Protein AF-A0A4Q7N570-F1 (afdb_monomer_lite)

Foldseek 3Di:
DDDDDDDDDDDDDDDDDDDDDPPDPPDPPPPPDPDDDVVVVFAQDPDDPFQKWKFKWFWDDKAWDDDDPPDQWTKIWTKTQGPGTPDDDHPDRMFIAMETHNPPDDPQVVDRIDIWMWGDDPRHTYTDPDD

Radius of gyration: 28.17 Å; chains: 1; bounding box: 86×41×44 Å

pLDD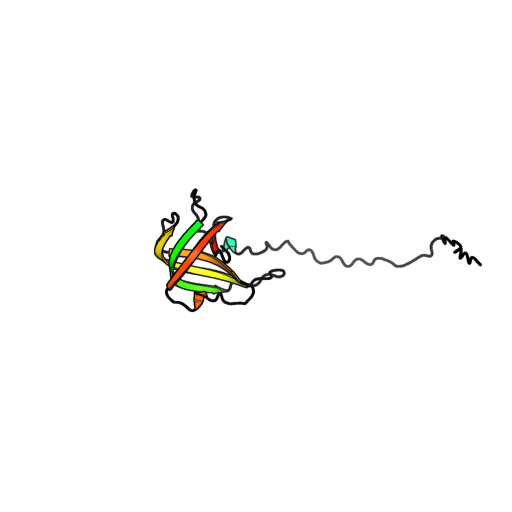T: mean 76.98, std 23.42, range [31.41, 98.75]

Structure (mmCIF, N/CA/C/O backbone):
data_AF-A0A4Q7N570-F1
#
_entry.id   AF-A0A4Q7N570-F1
#
loop_
_atom_site.group_PDB
_atom_site.id
_atom_site.type_symbol
_atom_site.label_atom_id
_atom_site.label_alt_id
_atom_site.label_comp_id
_atom_site.label_asym_id
_atom_site.label_entity_id
_atom_site.label_seq_id
_atom_site.pdbx_PDB_ins_code
_atom_site.Cartn_x
_atom_site.Cartn_y
_atom_site.Cartn_z
_atom_site.occupancy
_atom_site.B_iso_or_equiv
_atom_site.auth_seq_id
_atom_site.auth_comp_id
_atom_site.auth_asym_id
_atom_site.auth_atom_id
_atom_site.pdbx_PDB_model_num
ATOM 1 N N . MET A 1 1 ? 73.768 -24.136 12.070 1.00 39.72 1 MET A N 1
ATOM 2 C CA . MET A 1 1 ? 73.975 -23.608 10.704 1.00 39.72 1 MET A CA 1
ATOM 3 C C . MET A 1 1 ? 72.809 -22.686 10.389 1.00 39.72 1 MET A C 1
ATOM 5 O O . MET A 1 1 ? 71.696 -23.174 10.274 1.00 39.72 1 MET A O 1
ATOM 9 N N . ASN A 1 2 ? 73.057 -21.374 10.368 1.00 31.41 2 ASN A N 1
ATOM 10 C CA . ASN A 1 2 ? 72.075 -20.327 10.065 1.00 31.41 2 ASN A CA 1
ATOM 11 C C . ASN A 1 2 ? 72.212 -19.922 8.595 1.00 31.41 2 ASN A C 1
ATOM 13 O O . ASN A 1 2 ? 73.333 -19.731 8.130 1.00 31.41 2 ASN A O 1
ATOM 17 N N . ILE A 1 3 ? 71.092 -19.741 7.897 1.00 41.62 3 ILE A N 1
ATOM 18 C CA . ILE A 1 3 ? 71.048 -19.138 6.560 1.00 41.62 3 ILE A CA 1
ATOM 19 C C . ILE A 1 3 ? 70.247 -17.841 6.644 1.00 41.62 3 ILE A C 1
ATOM 21 O O . ILE A 1 3 ? 69.050 -17.849 6.914 1.00 41.62 3 ILE A O 1
ATOM 25 N N . ALA A 1 4 ? 70.952 -16.729 6.445 1.00 38.91 4 ALA A N 1
ATOM 26 C CA . ALA A 1 4 ? 70.396 -15.405 6.218 1.00 38.91 4 ALA A CA 1
ATOM 27 C C . ALA A 1 4 ? 70.112 -15.239 4.717 1.00 38.91 4 ALA A C 1
ATOM 29 O O . ALA A 1 4 ? 70.940 -15.613 3.889 1.00 38.91 4 ALA A O 1
ATOM 30 N N . SER A 1 5 ? 68.965 -14.664 4.360 1.00 44.03 5 SER A N 1
ATOM 31 C CA . SER A 1 5 ? 68.684 -14.173 3.005 1.00 44.03 5 SER A CA 1
ATOM 32 C C . SER A 1 5 ? 68.377 -12.684 3.087 1.00 44.03 5 SER A C 1
ATOM 34 O O . SER A 1 5 ? 67.374 -12.283 3.671 1.00 44.03 5 SER A O 1
ATOM 36 N N . GLY A 1 6 ? 69.283 -11.875 2.538 1.00 35.31 6 GLY A N 1
ATOM 37 C CA . GLY A 1 6 ? 69.065 -10.461 2.257 1.00 35.31 6 GLY A CA 1
ATOM 38 C C . GLY A 1 6 ? 68.504 -10.290 0.847 1.00 35.31 6 GLY A C 1
ATOM 39 O O . GLY A 1 6 ? 68.873 -11.035 -0.059 1.00 35.31 6 GLY A O 1
ATOM 40 N N . ILE A 1 7 ? 67.625 -9.307 0.659 1.00 46.12 7 ILE A N 1
ATOM 41 C CA . ILE A 1 7 ? 67.163 -8.868 -0.661 1.00 46.12 7 ILE A CA 1
ATOM 42 C C . ILE A 1 7 ? 67.518 -7.389 -0.823 1.00 46.12 7 ILE A C 1
ATOM 44 O O . ILE A 1 7 ? 67.281 -6.567 0.061 1.00 46.12 7 ILE A O 1
ATOM 48 N N . LEU A 1 8 ? 68.151 -7.114 -1.961 1.00 34.41 8 LEU A N 1
ATOM 49 C CA . LEU A 1 8 ? 68.721 -5.852 -2.410 1.00 34.41 8 LEU A CA 1
ATOM 50 C C . LEU A 1 8 ? 67.638 -4.974 -3.067 1.00 34.41 8 LEU A C 1
ATOM 52 O O . LEU A 1 8 ? 66.805 -5.470 -3.823 1.00 34.41 8 LEU A O 1
ATOM 56 N N . PHE A 1 9 ? 67.681 -3.670 -2.793 1.00 40.09 9 PHE A N 1
ATOM 57 C CA . PHE A 1 9 ? 66.857 -2.630 -3.418 1.00 40.09 9 PHE A CA 1
ATOM 58 C C . PHE A 1 9 ? 67.274 -2.350 -4.870 1.00 40.09 9 PHE A C 1
ATOM 60 O O . PHE A 1 9 ? 68.464 -2.325 -5.173 1.00 40.09 9 PHE A O 1
ATOM 67 N N . ALA A 1 10 ? 66.314 -1.975 -5.720 1.00 33.94 10 ALA A N 1
ATOM 68 C CA . ALA A 1 10 ? 66.580 -1.099 -6.861 1.00 33.94 10 ALA A CA 1
ATOM 69 C C . ALA A 1 10 ? 65.371 -0.189 -7.137 1.00 33.94 10 ALA A C 1
ATOM 71 O O . ALA A 1 10 ? 64.311 -0.633 -7.572 1.00 33.94 10 ALA A O 1
ATOM 72 N N . THR A 1 11 ? 65.543 1.101 -6.858 1.00 41.69 11 THR A N 1
ATOM 73 C CA . THR A 1 11 ? 64.676 2.196 -7.304 1.00 41.69 11 THR A CA 1
ATOM 74 C C . THR A 1 11 ? 64.978 2.527 -8.762 1.00 41.69 11 THR A C 1
ATOM 76 O O . THR A 1 11 ? 66.148 2.692 -9.109 1.00 41.69 11 THR A O 1
ATOM 79 N N . LEU A 1 12 ? 63.950 2.719 -9.590 1.00 32.31 12 LEU A N 1
ATOM 80 C CA . LEU A 1 12 ? 64.103 3.316 -10.915 1.00 32.31 12 LEU A CA 1
ATOM 81 C C . LEU A 1 12 ? 63.218 4.561 -11.021 1.00 32.31 12 LEU A C 1
ATOM 83 O O . LEU A 1 12 ? 62.000 4.489 -10.885 1.00 32.31 12 LEU A O 1
ATOM 87 N N . SER A 1 13 ? 63.857 5.697 -11.274 1.00 42.25 13 SER A N 1
ATOM 88 C CA . SER A 1 13 ? 63.242 6.922 -11.778 1.00 42.25 13 SER A CA 1
ATOM 89 C C . SER A 1 13 ? 64.053 7.352 -12.993 1.00 42.25 13 SER A C 1
ATOM 91 O O . SER A 1 13 ? 65.270 7.462 -12.860 1.00 42.25 13 SER A O 1
ATOM 93 N N . LEU A 1 14 ? 63.408 7.585 -14.143 1.00 32.28 14 LEU A N 1
ATOM 94 C CA . LEU A 1 14 ? 63.665 8.758 -14.990 1.00 32.28 14 LEU A CA 1
ATOM 95 C C . LEU A 1 14 ? 62.582 8.921 -16.073 1.00 32.28 14 LEU A C 1
ATOM 97 O O . LEU A 1 14 ? 61.897 7.978 -16.454 1.00 32.28 14 LEU A O 1
ATOM 101 N N . ALA A 1 15 ? 62.435 10.169 -16.507 1.00 35.94 15 ALA A N 1
ATOM 102 C CA . ALA A 1 15 ? 61.310 10.787 -17.186 1.00 35.94 15 ALA A CA 1
ATOM 103 C C . ALA A 1 15 ? 61.188 10.563 -18.711 1.00 35.94 15 ALA A C 1
ATOM 105 O O . ALA A 1 15 ? 62.170 10.353 -19.411 1.00 35.94 15 ALA A O 1
ATOM 106 N N . ALA A 1 16 ? 59.940 10.766 -19.161 1.00 37.66 16 ALA A N 1
ATOM 107 C CA . ALA A 1 16 ? 59.449 11.443 -20.371 1.00 37.66 16 ALA A CA 1
ATOM 108 C C . ALA A 1 16 ? 59.953 11.037 -21.770 1.00 37.66 16 ALA A C 1
ATOM 110 O O . ALA A 1 16 ? 61.077 11.340 -22.141 1.00 37.66 16 ALA A O 1
ATOM 111 N N . LEU A 1 17 ? 59.012 10.600 -22.622 1.00 36.84 17 LEU A N 1
ATOM 112 C CA . LEU A 1 17 ? 58.969 10.970 -24.043 1.00 36.84 17 LEU A CA 1
ATOM 113 C C . LEU A 1 17 ? 57.500 11.087 -24.524 1.00 36.84 17 LEU A C 1
ATOM 115 O O . LEU A 1 17 ? 56.762 10.112 -24.590 1.00 36.84 17 LEU A O 1
ATOM 119 N N . THR A 1 18 ? 57.096 12.335 -24.768 1.00 36.91 18 THR A N 1
ATOM 120 C CA . THR A 1 18 ? 56.124 12.859 -25.753 1.00 36.91 18 THR A CA 1
ATOM 121 C C . THR A 1 18 ? 55.063 11.945 -26.397 1.00 36.91 18 THR A C 1
ATOM 123 O O . THR A 1 18 ? 55.391 11.067 -27.188 1.00 36.91 18 THR A O 1
ATOM 126 N N . GLY A 1 19 ? 53.794 12.368 -26.275 1.00 37.25 19 GLY A N 1
ATOM 127 C CA . GLY A 1 19 ? 52.887 12.468 -27.430 1.00 37.25 19 GLY A CA 1
ATOM 128 C C . GLY A 1 19 ? 51.705 11.494 -27.505 1.00 37.25 19 GLY A C 1
ATOM 129 O O . GLY A 1 19 ? 51.771 10.513 -28.233 1.00 37.25 19 GLY A O 1
ATOM 130 N N . TYR A 1 20 ? 50.563 11.841 -26.900 1.00 32.06 20 TYR A N 1
ATOM 131 C CA . TYR A 1 20 ? 49.262 11.524 -27.504 1.00 32.06 20 TYR A CA 1
ATOM 132 C C . TYR A 1 20 ? 48.221 12.584 -27.127 1.00 32.06 20 TYR A C 1
ATOM 134 O O . TYR A 1 20 ? 47.992 12.880 -25.956 1.00 32.06 20 TYR A O 1
ATOM 142 N N . SER A 1 21 ? 47.655 13.198 -28.162 1.00 31.61 21 SER A N 1
ATOM 143 C CA . SER A 1 21 ? 46.656 14.261 -28.116 1.00 31.61 21 SER A CA 1
ATOM 144 C C . SER A 1 21 ? 45.353 13.755 -27.491 1.00 31.61 21 SER A C 1
ATOM 146 O O . SER A 1 21 ? 44.807 12.748 -27.940 1.00 31.61 21 SER A O 1
ATOM 148 N N . GLN A 1 22 ? 44.827 14.459 -26.484 1.00 35.62 22 GLN A N 1
ATOM 149 C CA . GLN A 1 22 ? 43.431 14.304 -26.080 1.00 35.62 22 GLN A CA 1
ATOM 150 C C . GLN A 1 22 ? 42.550 15.014 -27.111 1.00 35.62 22 GLN A C 1
ATOM 152 O O . GLN A 1 22 ? 42.295 16.214 -27.013 1.00 35.62 22 GLN A O 1
ATOM 157 N N . THR A 1 23 ? 42.073 14.281 -28.115 1.00 37.59 23 THR A N 1
ATOM 158 C CA . THR A 1 23 ? 40.933 14.739 -28.910 1.00 37.59 23 THR A CA 1
ATOM 159 C C . THR A 1 23 ? 39.676 14.582 -28.069 1.00 37.59 23 THR A C 1
ATOM 161 O O . THR A 1 23 ? 39.256 13.466 -27.759 1.00 37.59 23 THR A O 1
ATOM 164 N N . GLY A 1 24 ? 39.112 15.722 -27.677 1.00 43.88 24 GLY A N 1
ATOM 165 C CA . GLY A 1 24 ? 37.851 15.818 -26.966 1.00 43.88 24 GLY A CA 1
ATOM 166 C C . GLY A 1 24 ? 36.721 15.126 -27.720 1.00 43.88 24 GLY A C 1
ATOM 167 O O . GLY A 1 24 ? 36.381 15.497 -28.840 1.00 43.88 24 GLY A O 1
ATOM 168 N N . VAL A 1 25 ? 36.105 14.156 -27.055 1.00 37.72 25 VAL A N 1
ATOM 169 C CA . VAL A 1 25 ? 34.707 13.808 -27.284 1.00 37.72 25 VAL A CA 1
ATOM 170 C C . VAL A 1 25 ? 33.956 14.436 -26.122 1.00 37.72 25 VAL A C 1
ATOM 172 O O . VAL A 1 25 ? 33.910 13.892 -25.020 1.00 37.72 25 VAL A O 1
ATOM 175 N N . THR A 1 26 ? 33.434 15.641 -26.335 1.00 40.75 26 THR A N 1
ATOM 176 C CA . THR A 1 26 ? 32.455 16.221 -25.419 1.00 40.75 26 THR A CA 1
ATOM 177 C C . THR A 1 26 ? 31.217 15.337 -25.477 1.00 40.75 26 THR A C 1
ATOM 179 O O . THR A 1 26 ? 30.526 15.301 -26.496 1.00 40.75 26 THR A O 1
ATOM 182 N N . SER A 1 27 ? 30.982 14.582 -24.403 1.00 43.44 27 SER A N 1
ATOM 183 C CA . SER A 1 27 ? 29.733 13.855 -24.192 1.00 43.44 27 SER A CA 1
ATOM 184 C C . SER A 1 27 ? 28.575 14.850 -24.340 1.00 43.44 27 SER A C 1
ATOM 186 O O . SER A 1 27 ? 28.679 15.952 -23.792 1.00 43.44 27 SER A O 1
ATOM 188 N N . PRO A 1 28 ? 27.516 14.535 -25.104 1.00 51.41 28 PRO A N 1
ATOM 189 C CA . PRO A 1 28 ? 26.405 15.455 -25.266 1.00 51.41 28 PRO A CA 1
ATOM 190 C C . PRO A 1 28 ? 25.800 15.749 -23.894 1.00 51.41 28 PRO A C 1
ATOM 192 O O . PRO A 1 28 ? 25.595 14.844 -23.086 1.00 51.41 28 PRO A O 1
ATOM 195 N N . ASP A 1 29 ? 25.559 17.035 -23.663 1.00 49.31 29 ASP A N 1
ATOM 196 C CA . ASP A 1 29 ? 24.939 17.635 -22.489 1.00 49.31 29 ASP A CA 1
ATOM 197 C C . ASP A 1 29 ? 23.640 16.884 -22.133 1.00 49.31 29 ASP A C 1
ATOM 199 O O . ASP A 1 29 ? 22.565 17.136 -22.690 1.00 49.31 29 ASP A O 1
ATOM 203 N N . MET A 1 30 ? 23.746 15.878 -21.255 1.00 51.47 30 MET A N 1
ATOM 204 C CA . MET A 1 30 ? 22.587 15.204 -20.685 1.00 51.47 30 MET A CA 1
ATOM 205 C C . MET A 1 30 ? 21.932 16.201 -19.744 1.00 51.47 30 MET A C 1
ATOM 207 O O . MET A 1 30 ? 22.284 16.284 -18.569 1.00 51.47 30 MET A O 1
ATOM 211 N N . LYS A 1 31 ? 20.953 16.942 -20.270 1.00 46.50 31 LYS A N 1
ATOM 212 C CA . LYS A 1 31 ? 19.953 17.624 -19.449 1.00 46.50 31 LYS A CA 1
ATOM 213 C C . LYS A 1 31 ? 19.520 16.652 -18.358 1.00 46.50 31 LYS A C 1
ATOM 215 O O . LYS A 1 31 ? 19.034 15.567 -18.675 1.00 46.50 31 LYS A O 1
ATOM 220 N N . GLU A 1 32 ? 19.736 17.036 -17.105 1.00 50.16 32 GLU A N 1
ATOM 221 C CA . GLU A 1 32 ? 19.346 16.273 -15.926 1.00 50.16 32 GLU A CA 1
ATOM 222 C C . GLU A 1 32 ? 17.848 15.963 -16.026 1.00 50.16 32 GLU A C 1
ATOM 224 O O . GLU A 1 32 ? 16.981 16.800 -15.768 1.00 50.16 32 GLU A O 1
ATOM 229 N N . THR A 1 33 ? 17.522 14.766 -16.511 1.00 58.03 33 THR A N 1
ATOM 230 C CA . THR A 1 33 ? 16.143 14.302 -16.551 1.00 58.03 33 THR A CA 1
ATOM 231 C C . THR A 1 33 ? 15.766 14.022 -15.108 1.00 58.03 33 THR A C 1
ATOM 233 O O . THR A 1 33 ? 16.407 13.220 -14.431 1.00 58.03 33 THR A O 1
ATOM 236 N N . LYS A 1 34 ? 14.769 14.748 -14.593 1.00 66.56 34 LYS A N 1
ATOM 237 C CA . LYS A 1 34 ? 14.287 14.572 -13.222 1.00 66.56 34 LYS A CA 1
ATOM 238 C C . LYS A 1 34 ? 13.956 13.090 -13.015 1.00 66.56 34 LYS A C 1
ATOM 240 O O . LYS A 1 34 ? 12.983 12.596 -13.581 1.00 66.56 34 LYS A O 1
ATOM 245 N N . ARG A 1 35 ? 14.780 12.388 -12.231 1.00 73.44 35 ARG A N 1
ATOM 246 C CA . ARG A 1 35 ? 14.615 10.956 -11.954 1.00 73.44 35 ARG A CA 1
ATOM 247 C C . ARG A 1 35 ? 13.224 10.716 -11.368 1.00 73.44 35 ARG A C 1
ATOM 249 O O . ARG A 1 35 ? 12.842 11.388 -10.408 1.00 73.44 35 ARG A O 1
ATOM 256 N N . TYR A 1 36 ? 12.480 9.774 -11.945 1.00 78.06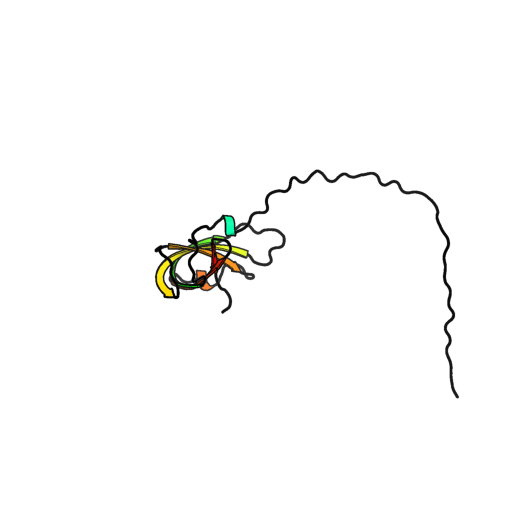 36 TYR A N 1
ATOM 257 C CA . TYR A 1 36 ? 11.179 9.367 -11.422 1.00 78.06 36 TYR A CA 1
ATOM 258 C C . TYR A 1 36 ? 11.341 8.831 -9.996 1.00 78.06 36 TYR A C 1
ATOM 260 O O . TYR A 1 36 ? 12.223 8.013 -9.733 1.00 78.06 36 TYR A O 1
ATOM 268 N N . LYS A 1 37 ? 10.499 9.307 -9.075 1.00 79.06 37 LYS A N 1
ATOM 269 C CA . LYS A 1 37 ? 10.423 8.796 -7.707 1.00 79.06 37 LYS A CA 1
ATOM 270 C C . LYS A 1 37 ? 9.066 8.122 -7.523 1.00 79.06 37 LYS A C 1
ATOM 272 O O . LYS A 1 37 ? 8.057 8.800 -7.701 1.00 79.06 37 LYS A O 1
ATOM 277 N N . PRO A 1 38 ? 9.003 6.848 -7.102 1.00 75.06 38 PRO A N 1
ATOM 278 C CA . PRO A 1 38 ? 7.735 6.164 -6.846 1.00 75.06 38 PRO A CA 1
ATOM 279 C C . PRO A 1 38 ? 6.793 6.942 -5.914 1.00 75.06 38 PRO A C 1
ATOM 281 O O . PRO A 1 38 ? 5.586 6.961 -6.141 1.00 75.06 38 PRO A O 1
ATOM 284 N N . ALA A 1 39 ? 7.334 7.663 -4.926 1.00 77.12 39 ALA A N 1
ATOM 285 C CA . ALA A 1 39 ? 6.560 8.515 -4.016 1.00 77.12 39 ALA A CA 1
ATOM 286 C C . ALA A 1 39 ? 5.792 9.650 -4.721 1.00 77.12 39 ALA A C 1
ATOM 288 O O . ALA A 1 39 ? 4.776 10.109 -4.212 1.00 77.12 39 ALA A O 1
ATOM 289 N N . ASP A 1 40 ? 6.208 10.085 -5.914 1.00 80.69 40 ASP A N 1
ATOM 290 C CA . ASP A 1 40 ? 5.442 11.072 -6.683 1.00 80.69 40 ASP A CA 1
ATOM 291 C C . ASP A 1 40 ? 4.128 10.490 -7.240 1.00 80.69 40 ASP A C 1
ATOM 293 O O . ASP A 1 40 ? 3.223 11.252 -7.580 1.00 80.69 40 ASP A O 1
ATOM 297 N N . SER A 1 41 ? 3.988 9.159 -7.295 1.00 76.38 41 SER A N 1
ATOM 298 C CA . SER A 1 41 ? 2.788 8.475 -7.802 1.00 76.38 41 SER A CA 1
ATOM 299 C C . SER A 1 41 ? 1.686 8.256 -6.757 1.00 76.38 41 SER A C 1
ATOM 301 O O . SER A 1 41 ? 0.554 7.914 -7.122 1.00 76.38 41 SER A O 1
ATOM 303 N N . VAL A 1 42 ? 1.987 8.448 -5.467 1.00 73.56 42 VAL A N 1
ATOM 304 C CA . VAL A 1 42 ? 1.057 8.222 -4.351 1.00 73.56 42 VAL A CA 1
ATOM 305 C C . VAL A 1 42 ? 1.155 9.385 -3.369 1.00 73.56 42 VAL A C 1
ATOM 307 O O . VAL A 1 42 ? 2.214 9.651 -2.813 1.00 73.56 42 VAL A O 1
ATOM 310 N N . ARG A 1 43 ? 0.044 10.091 -3.139 1.00 68.19 43 ARG A N 1
ATOM 311 C CA . ARG A 1 43 ? -0.032 11.182 -2.156 1.00 68.19 43 ARG A CA 1
ATOM 312 C C . ARG A 1 43 ? -1.354 11.118 -1.412 1.00 68.19 43 ARG A C 1
ATOM 314 O O . ARG A 1 43 ? -2.368 11.616 -1.889 1.00 68.19 43 ARG A O 1
ATOM 321 N N . ASN A 1 44 ? -1.347 10.467 -0.258 1.00 72.81 44 ASN A N 1
ATOM 322 C CA . ASN A 1 44 ? -2.531 10.321 0.592 1.00 72.81 44 ASN A CA 1
ATOM 323 C C . ASN A 1 44 ? -2.209 10.366 2.096 1.00 72.81 44 ASN A C 1
ATOM 325 O O . ASN A 1 44 ? -3.071 10.039 2.912 1.00 72.81 44 ASN A O 1
ATOM 329 N N . TYR A 1 45 ? -0.994 10.778 2.480 1.00 71.56 45 TYR A N 1
ATOM 330 C CA . TYR A 1 45 ? -0.645 10.974 3.883 1.00 71.56 45 TYR A CA 1
ATOM 331 C C . TYR A 1 45 ? -0.832 12.431 4.322 1.00 71.56 45 TYR A C 1
ATOM 333 O O . TYR A 1 45 ? -0.166 13.330 3.814 1.00 71.56 45 TYR A O 1
ATOM 341 N N . ASN A 1 46 ? -1.680 12.648 5.332 1.00 65.56 46 ASN A N 1
ATOM 342 C CA . ASN A 1 46 ? -2.015 13.977 5.862 1.00 65.56 46 ASN A CA 1
ATOM 343 C C . ASN A 1 46 ? -1.243 14.365 7.145 1.00 65.56 46 ASN A C 1
ATOM 345 O O . ASN A 1 46 ? -1.689 15.237 7.885 1.00 65.56 46 ASN A O 1
ATOM 349 N N . GLY A 1 47 ? -0.085 13.756 7.433 1.00 58.59 47 GLY A N 1
ATOM 350 C CA . GLY A 1 47 ? 0.840 14.308 8.441 1.00 58.59 47 GLY A CA 1
ATOM 351 C C . GLY A 1 47 ? 0.532 14.007 9.916 1.00 58.59 47 GLY A C 1
ATOM 352 O O . GLY A 1 47 ? 0.954 14.767 10.781 1.00 58.59 47 GLY A O 1
ATOM 353 N N . GLY A 1 48 ? -0.184 12.922 10.235 1.00 62.53 48 GLY A N 1
ATOM 354 C CA . GLY A 1 48 ? -0.487 12.536 11.623 1.00 62.53 48 GLY A CA 1
ATOM 355 C C . GLY A 1 48 ? 0.732 12.105 12.465 1.00 62.53 48 GLY A C 1
ATOM 356 O O . GLY A 1 48 ? 1.833 11.902 11.964 1.00 62.53 48 GLY A O 1
ATOM 357 N N . TYR A 1 49 ? 0.538 11.937 13.779 1.00 57.53 49 TYR A N 1
ATOM 358 C CA . TYR A 1 49 ? 1.606 11.521 14.709 1.00 57.53 49 TYR A CA 1
ATOM 359 C C . TYR A 1 49 ? 1.931 10.016 14.663 1.00 57.53 49 TYR A C 1
ATOM 361 O O . TYR A 1 49 ? 3.029 9.619 15.041 1.00 57.53 49 TYR A O 1
ATOM 369 N N . ASN A 1 50 ? 1.009 9.176 14.179 1.00 62.53 50 ASN A N 1
ATOM 370 C CA . ASN A 1 50 ? 1.244 7.742 14.005 1.00 62.53 50 ASN A CA 1
ATOM 371 C C . ASN A 1 50 ? 1.591 7.442 12.551 1.00 62.53 50 ASN A C 1
ATOM 373 O O . ASN A 1 50 ? 0.723 7.490 11.680 1.00 62.53 50 ASN A O 1
ATOM 377 N N . LYS A 1 51 ? 2.864 7.110 12.315 1.00 85.75 51 LYS A N 1
ATOM 378 C CA . LYS A 1 51 ? 3.355 6.729 10.988 1.00 85.75 51 LYS A CA 1
ATOM 379 C C . LYS A 1 51 ? 2.917 5.322 10.590 1.00 85.75 51 LYS A C 1
ATOM 381 O O . LYS A 1 51 ? 2.684 5.102 9.413 1.00 85.75 51 LYS A O 1
ATOM 386 N N . LEU A 1 52 ? 2.771 4.399 11.544 1.00 91.75 52 LEU A N 1
ATOM 387 C CA . LEU A 1 52 ? 2.307 3.035 11.284 1.00 91.75 52 LEU A CA 1
ATOM 388 C C . LEU A 1 52 ? 0.776 2.976 11.226 1.00 91.75 52 LEU A C 1
ATOM 390 O O . LEU A 1 52 ? 0.083 3.463 12.126 1.00 91.75 52 LEU A O 1
ATOM 394 N N . PHE A 1 53 ? 0.262 2.312 10.200 1.00 93.81 53 PHE A N 1
ATOM 395 C CA . PHE A 1 53 ? -1.143 1.977 10.049 1.00 93.81 53 PHE A CA 1
ATOM 396 C C . PHE A 1 53 ? -1.267 0.497 9.676 1.00 93.81 53 PHE A C 1
ATOM 398 O O . PHE A 1 53 ? -0.621 0.030 8.740 1.00 93.81 53 PHE A O 1
ATOM 405 N N . ALA A 1 54 ? -2.085 -0.244 10.425 1.00 96.44 54 ALA A N 1
ATOM 406 C CA . ALA A 1 54 ? -2.382 -1.645 10.145 1.00 96.44 54 ALA A CA 1
ATOM 407 C C . ALA A 1 54 ? -3.873 -1.805 9.864 1.00 96.44 54 ALA A C 1
ATOM 409 O O . ALA A 1 54 ? -4.715 -1.265 10.594 1.00 96.44 54 ALA A O 1
ATOM 410 N N . PHE A 1 55 ? -4.209 -2.556 8.822 1.00 97.69 55 PHE A N 1
ATOM 411 C CA . PHE A 1 55 ? -5.589 -2.689 8.372 1.00 97.69 55 PHE A CA 1
ATOM 412 C C . PHE A 1 55 ? -5.849 -4.041 7.718 1.00 97.69 55 PHE A C 1
ATOM 414 O O . PHE A 1 55 ? -4.967 -4.628 7.095 1.00 97.69 55 PHE A O 1
ATOM 421 N N . VAL A 1 56 ? -7.094 -4.503 7.825 1.00 98.69 56 VAL A N 1
ATOM 422 C CA . VAL A 1 56 ? -7.624 -5.535 6.933 1.00 98.69 56 VAL A CA 1
ATOM 423 C C . VAL A 1 56 ? -8.196 -4.829 5.711 1.00 98.69 56 VAL A C 1
ATOM 425 O O . VAL A 1 56 ? -9.046 -3.946 5.858 1.00 98.69 56 VAL A O 1
ATOM 428 N N . GLY A 1 57 ? -7.738 -5.196 4.518 1.00 98.50 57 GLY A N 1
ATOM 429 C CA . GLY A 1 57 ? -8.157 -4.570 3.269 1.00 98.50 57 GLY A CA 1
ATOM 430 C C . GLY A 1 57 ? -8.550 -5.567 2.188 1.00 98.50 57 GLY A C 1
ATOM 431 O O . GLY A 1 57 ? -8.013 -6.670 2.133 1.00 98.50 57 GLY A O 1
ATOM 432 N N . GLU A 1 58 ? -9.465 -5.150 1.316 1.00 98.75 58 GLU A N 1
ATOM 433 C CA . GLU A 1 58 ? -9.812 -5.833 0.068 1.00 98.75 58 GLU A CA 1
ATOM 434 C C . GLU A 1 58 ? -9.030 -5.202 -1.092 1.00 98.75 58 GLU A C 1
ATOM 436 O O . GLU A 1 58 ? -9.040 -3.977 -1.255 1.00 98.75 58 GLU A O 1
ATOM 441 N N . MET A 1 59 ? -8.342 -6.024 -1.888 1.00 98.44 59 MET A N 1
ATOM 442 C CA . MET A 1 59 ? -7.541 -5.553 -3.022 1.00 98.44 59 MET A CA 1
ATOM 443 C C . MET A 1 59 ? -8.432 -4.921 -4.101 1.00 98.44 59 MET A C 1
ATOM 445 O O . MET A 1 59 ? -9.371 -5.559 -4.575 1.00 98.44 59 MET A O 1
ATOM 449 N N . ILE A 1 60 ? -8.098 -3.696 -4.523 1.00 98.38 60 ILE A N 1
ATOM 450 C CA . ILE A 1 60 ? -8.701 -3.029 -5.689 1.00 98.38 60 ILE A CA 1
ATOM 451 C C . ILE A 1 60 ? -7.762 -3.178 -6.892 1.00 98.38 60 ILE A C 1
ATOM 453 O O . ILE A 1 60 ? -8.136 -3.803 -7.881 1.00 98.38 60 ILE A O 1
ATOM 457 N N . THR A 1 61 ? -6.534 -2.653 -6.801 1.00 98.06 61 THR A N 1
ATOM 458 C CA . THR A 1 61 ? -5.496 -2.807 -7.838 1.00 98.06 61 THR A CA 1
ATOM 459 C C . THR A 1 61 ? -4.110 -2.981 -7.225 1.00 98.06 61 THR A C 1
ATOM 461 O O . THR A 1 61 ? -3.849 -2.558 -6.096 1.00 98.06 61 THR A O 1
ATOM 464 N N . VAL A 1 62 ? -3.215 -3.627 -7.973 1.00 97.75 62 VAL A N 1
ATOM 465 C CA . VAL A 1 62 ? -1.774 -3.652 -7.701 1.00 97.75 62 VAL A CA 1
ATOM 466 C C . VAL A 1 62 ? -1.069 -3.572 -9.041 1.00 97.75 62 VAL A C 1
ATOM 468 O O . VAL A 1 62 ? -0.999 -4.570 -9.764 1.00 97.75 62 VAL A O 1
ATOM 471 N N . ASP A 1 63 ? -0.576 -2.380 -9.346 1.00 97.19 63 ASP A N 1
ATOM 472 C CA . ASP A 1 63 ? -0.001 -2.034 -10.637 1.00 97.19 63 ASP A CA 1
ATOM 473 C C . ASP A 1 63 ? 1.519 -1.958 -10.503 1.00 97.19 63 ASP A C 1
ATOM 475 O O . ASP A 1 63 ? 2.043 -1.280 -9.616 1.00 97.19 63 ASP A O 1
ATOM 479 N N . GLN A 1 64 ? 2.241 -2.675 -11.363 1.00 96.25 64 GLN A N 1
ATOM 480 C CA . GLN A 1 64 ? 3.698 -2.594 -11.407 1.00 96.25 64 GLN A CA 1
ATOM 481 C C . GLN A 1 64 ? 4.117 -1.227 -11.954 1.00 96.25 64 GLN A C 1
ATOM 483 O O . GLN A 1 64 ? 3.585 -0.753 -12.959 1.00 96.25 64 GLN A O 1
ATOM 488 N N . LEU A 1 65 ? 5.066 -0.587 -11.279 1.00 94.88 65 LEU A N 1
ATOM 489 C CA . LEU A 1 65 ? 5.648 0.678 -11.704 1.00 94.88 65 LEU A CA 1
ATOM 490 C C . LEU A 1 65 ? 6.866 0.430 -12.609 1.00 94.88 65 LEU A C 1
ATOM 492 O O . LEU A 1 65 ? 7.500 -0.623 -12.512 1.00 94.88 65 LEU A O 1
ATOM 496 N N . PRO A 1 66 ? 7.225 1.390 -13.481 1.00 92.62 66 PRO A N 1
ATOM 497 C CA . PRO A 1 66 ? 8.388 1.248 -14.349 1.00 92.62 66 PRO A CA 1
ATOM 498 C C . PRO A 1 66 ? 9.682 1.074 -13.547 1.00 92.62 66 PRO A C 1
ATOM 500 O O . PRO A 1 66 ? 10.017 1.931 -12.727 1.00 92.62 66 PRO A O 1
ATOM 503 N N . TYR A 1 67 ? 10.424 0.007 -13.848 1.00 90.38 67 TYR A N 1
ATOM 504 C CA . TYR A 1 67 ? 11.752 -0.251 -13.289 1.00 90.38 67 TYR A CA 1
ATOM 505 C C . TYR A 1 67 ? 12.707 0.917 -13.562 1.00 90.38 67 TYR A C 1
ATOM 507 O O . TYR A 1 67 ? 12.791 1.397 -14.700 1.00 90.38 67 TYR A O 1
ATOM 515 N N . GLN A 1 68 ? 13.449 1.355 -12.543 1.00 85.38 68 GLN A N 1
ATOM 516 C CA . GLN A 1 68 ? 14.517 2.338 -12.715 1.00 85.38 68 GLN A CA 1
ATOM 517 C C . GLN A 1 68 ? 15.897 1.666 -12.655 1.00 85.38 68 GLN A C 1
ATOM 519 O O . GLN A 1 68 ? 16.140 0.834 -11.780 1.00 85.38 68 GLN A O 1
ATOM 524 N N . PRO A 1 69 ? 16.856 2.057 -13.518 1.00 87.44 69 PRO A N 1
ATOM 525 C CA . PRO A 1 69 ? 18.227 1.572 -13.415 1.00 87.44 69 PRO A CA 1
ATOM 526 C C . PRO A 1 69 ? 18.811 1.770 -12.007 1.00 87.44 69 PRO A C 1
ATOM 528 O O . PRO A 1 69 ? 18.755 2.869 -11.443 1.00 87.44 69 PRO A O 1
ATOM 531 N N . GLY A 1 70 ? 19.387 0.698 -11.458 1.00 86.25 70 GLY A N 1
ATOM 532 C CA . GLY A 1 70 ? 19.990 0.677 -10.123 1.00 86.25 70 GLY A CA 1
ATOM 533 C C . GLY A 1 70 ? 19.028 0.335 -8.981 1.00 86.25 70 GLY A C 1
ATOM 534 O O . GLY A 1 70 ? 19.453 0.359 -7.829 1.00 86.25 70 GLY A O 1
ATOM 535 N N . GLU A 1 71 ? 17.761 0.030 -9.268 1.00 86.25 71 GLU A N 1
ATOM 536 C CA . GLU A 1 71 ? 16.847 -0.568 -8.290 1.00 86.25 71 GLU A CA 1
ATOM 537 C C . GLU A 1 71 ? 17.084 -2.082 -8.203 1.00 86.25 71 GLU A C 1
ATOM 539 O O . GLU A 1 71 ? 17.290 -2.750 -9.211 1.00 86.25 71 GLU A O 1
ATOM 544 N N . PHE A 1 72 ? 17.075 -2.626 -6.986 1.00 87.31 72 PHE A N 1
ATOM 545 C CA . PHE A 1 72 ? 17.143 -4.075 -6.763 1.00 87.31 72 PHE A CA 1
ATOM 546 C C . PHE A 1 72 ? 15.757 -4.710 -6.648 1.00 87.31 72 PHE A C 1
ATOM 548 O O . PHE A 1 72 ? 15.634 -5.920 -6.810 1.00 87.31 72 PHE A O 1
ATOM 555 N N . ASP A 1 73 ? 14.733 -3.902 -6.385 1.00 92.38 73 ASP A N 1
ATOM 556 C CA . ASP A 1 73 ? 13.369 -4.351 -6.149 1.00 92.38 73 ASP A CA 1
ATOM 557 C C . ASP A 1 73 ? 12.454 -3.894 -7.281 1.00 92.38 73 ASP A C 1
ATOM 559 O O . ASP A 1 73 ? 12.591 -2.790 -7.816 1.00 92.38 73 ASP A O 1
ATOM 563 N N . GLU A 1 74 ? 11.463 -4.720 -7.602 1.00 93.81 74 GLU A N 1
ATOM 564 C CA . GLU A 1 74 ? 10.318 -4.271 -8.376 1.00 93.81 74 GLU A CA 1
ATOM 565 C C . GLU A 1 74 ? 9.427 -3.384 -7.503 1.00 93.81 74 GLU A C 1
ATOM 567 O O . GLU A 1 74 ? 9.160 -3.680 -6.335 1.00 93.81 74 GLU A O 1
ATOM 572 N N . SER A 1 75 ? 8.946 -2.291 -8.090 1.00 94.88 75 SER A N 1
ATOM 573 C CA . SER A 1 75 ? 8.071 -1.332 -7.423 1.00 94.88 75 SER A CA 1
ATOM 574 C C . SER A 1 75 ? 6.625 -1.529 -7.862 1.00 94.88 75 SER A C 1
ATOM 576 O O . SER A 1 75 ? 6.346 -1.691 -9.049 1.00 94.88 75 SER A O 1
ATOM 578 N N . PHE A 1 76 ? 5.686 -1.435 -6.926 1.00 96.25 76 PHE A N 1
ATOM 579 C CA . PHE A 1 76 ? 4.254 -1.527 -7.202 1.00 96.25 76 PHE A CA 1
ATOM 580 C C . PHE A 1 76 ? 3.493 -0.401 -6.513 1.00 96.25 76 PHE A C 1
ATOM 582 O O . PHE A 1 76 ? 3.803 -0.021 -5.381 1.00 96.25 76 PHE A O 1
ATOM 589 N N . LYS A 1 77 ? 2.443 0.081 -7.175 1.00 97.06 77 LYS A N 1
ATOM 590 C CA . LYS A 1 77 ? 1.409 0.917 -6.574 1.00 97.06 77 LYS A CA 1
ATOM 591 C C . LYS A 1 77 ? 0.217 0.031 -6.228 1.00 97.06 77 LYS A C 1
ATOM 593 O O . LYS A 1 77 ? -0.455 -0.502 -7.108 1.00 97.06 77 LYS A O 1
ATOM 598 N N . ALA A 1 78 ? -0.036 -0.135 -4.938 1.00 97.62 78 ALA A N 1
ATOM 599 C CA . ALA A 1 78 ? -1.148 -0.914 -4.418 1.00 97.62 78 ALA A CA 1
ATOM 600 C C . ALA A 1 78 ? -2.305 0.001 -4.013 1.00 97.62 78 ALA A C 1
ATOM 602 O O . ALA A 1 78 ? -2.082 1.071 -3.447 1.00 97.62 78 ALA A O 1
ATOM 603 N N . LYS A 1 79 ? -3.540 -0.441 -4.264 1.00 97.81 79 LYS A N 1
ATOM 604 C CA . LYS A 1 79 ? -4.775 0.230 -3.855 1.00 97.81 79 LYS A CA 1
ATOM 605 C C . LYS A 1 79 ? -5.733 -0.765 -3.217 1.00 97.81 79 LYS A C 1
ATOM 607 O O . LYS A 1 79 ? -6.084 -1.775 -3.828 1.00 97.81 79 LYS A O 1
ATOM 612 N N . TYR A 1 80 ? -6.160 -0.471 -1.995 1.00 98.25 80 TYR A N 1
ATOM 613 C CA . TYR A 1 80 ? -6.998 -1.353 -1.185 1.00 98.25 80 TYR A CA 1
ATOM 614 C C . TYR A 1 80 ? -8.150 -0.580 -0.550 1.00 98.25 80 TYR A C 1
ATOM 616 O O . TYR A 1 80 ? -7.968 0.546 -0.085 1.00 98.25 80 TYR A O 1
ATOM 624 N N . ARG A 1 81 ? -9.322 -1.215 -0.475 1.00 98.56 81 ARG A N 1
ATOM 625 C CA . ARG A 1 81 ? -10.443 -0.759 0.355 1.00 98.56 81 ARG A CA 1
ATOM 626 C C . ARG A 1 81 ? -10.223 -1.246 1.782 1.00 98.56 81 ARG A C 1
ATOM 628 O O . ARG A 1 81 ? -10.047 -2.441 1.998 1.00 98.56 81 ARG A O 1
ATOM 635 N N . ILE A 1 82 ? -10.246 -0.351 2.756 1.00 98.25 82 ILE A N 1
ATOM 636 C CA . ILE A 1 82 ? -10.099 -0.653 4.179 1.00 98.25 82 ILE A CA 1
ATOM 637 C C . ILE A 1 82 ? -11.413 -1.252 4.687 1.00 98.25 82 ILE A C 1
ATOM 639 O O . ILE A 1 82 ? -12.443 -0.583 4.727 1.00 98.25 82 ILE A O 1
ATOM 643 N N . LEU A 1 83 ? -11.367 -2.520 5.094 1.00 98.50 83 LEU A N 1
ATOM 644 C CA . LEU A 1 83 ? -12.490 -3.222 5.719 1.00 98.50 83 LEU A CA 1
ATOM 645 C C . LEU A 1 83 ? -12.494 -3.023 7.235 1.00 98.50 83 LEU A C 1
ATOM 647 O O . LEU A 1 83 ? -13.551 -2.878 7.843 1.00 98.50 83 LEU A O 1
ATOM 651 N N . GLN A 1 84 ? -11.306 -3.018 7.841 1.00 98.25 84 GLN A N 1
ATOM 652 C CA . GLN A 1 84 ? -11.133 -2.853 9.279 1.00 98.25 84 GLN A CA 1
ATOM 653 C C . GLN A 1 84 ? -9.822 -2.126 9.576 1.00 98.25 84 GLN A C 1
ATOM 655 O O . GLN A 1 84 ? -8.762 -2.509 9.082 1.00 98.25 84 GLN A O 1
ATOM 660 N N . LYS A 1 85 ? -9.887 -1.107 10.437 1.00 96.50 85 LYS A N 1
ATOM 661 C CA . LYS A 1 85 ? -8.711 -0.434 11.005 1.00 96.50 85 LYS A CA 1
ATOM 662 C C . LYS A 1 85 ? -8.250 -1.247 12.218 1.00 96.50 85 LYS A C 1
ATOM 664 O O . LYS A 1 85 ? -9.024 -1.422 13.155 1.00 96.50 85 LYS A O 1
ATOM 669 N N . VAL A 1 86 ? -7.032 -1.781 12.178 1.00 97.44 86 VAL A N 1
ATOM 670 C CA . VAL A 1 86 ? -6.473 -2.625 13.253 1.00 97.44 86 VAL A CA 1
ATOM 671 C C . VAL A 1 86 ? -5.603 -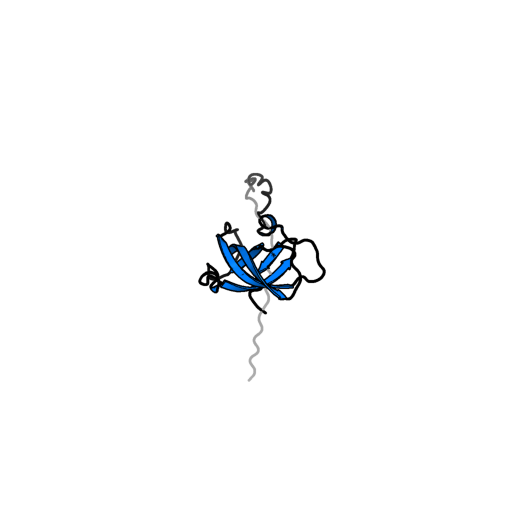1.792 14.190 1.00 97.44 86 VAL A C 1
ATOM 673 O O . VAL A 1 86 ? -5.712 -1.919 15.406 1.00 97.44 86 VAL A O 1
ATOM 676 N N . TYR A 1 87 ? -4.773 -0.908 13.633 1.00 94.75 87 TYR A N 1
ATOM 677 C CA . TYR A 1 87 ? -3.909 -0.008 14.396 1.00 94.75 87 TYR A CA 1
ATOM 678 C C . TYR A 1 87 ? -3.674 1.302 13.641 1.00 94.75 87 TYR A C 1
ATOM 680 O O . TYR A 1 87 ? -3.627 1.311 12.413 1.00 94.75 87 TYR A O 1
ATOM 688 N N . GLY A 1 88 ? -3.453 2.392 14.377 1.00 90.62 88 GLY A N 1
ATOM 689 C CA . GLY A 1 88 ? -3.167 3.710 13.811 1.00 90.62 88 GLY A CA 1
ATOM 690 C C . GLY A 1 88 ? -4.427 4.480 13.411 1.00 90.62 88 GLY A C 1
ATOM 691 O O . GLY A 1 88 ? -5.553 4.075 13.705 1.00 90.62 88 GLY A O 1
ATOM 692 N N . LYS A 1 89 ? -4.233 5.636 12.771 1.00 86.69 89 LYS A N 1
ATOM 693 C CA . LYS A 1 89 ? -5.320 6.495 12.284 1.00 86.69 89 LYS A CA 1
ATOM 694 C C . LYS A 1 89 ? -5.159 6.723 10.787 1.00 86.69 89 LYS A C 1
ATOM 696 O O . LYS A 1 89 ? -4.081 7.087 10.332 1.00 86.69 89 LYS A O 1
ATOM 701 N N . PHE A 1 90 ? -6.250 6.536 10.057 1.00 89.00 90 PHE A N 1
ATOM 702 C CA . PHE A 1 90 ? -6.376 6.846 8.639 1.00 89.00 90 PHE A CA 1
ATOM 703 C C . PHE A 1 90 ? -7.830 7.249 8.394 1.00 89.00 90 PHE A C 1
ATOM 705 O O . PHE A 1 90 ? -8.743 6.522 8.795 1.00 89.00 90 PHE A O 1
ATOM 712 N N . GLU A 1 91 ? -8.056 8.422 7.811 1.00 88.44 91 GLU A N 1
ATOM 713 C CA . GLU A 1 91 ? -9.402 9.004 7.696 1.00 88.44 91 GLU A CA 1
ATOM 714 C C . GLU A 1 91 ? -10.199 8.424 6.517 1.00 88.44 91 GLU A C 1
ATOM 716 O O . GLU A 1 91 ? -11.423 8.371 6.571 1.00 88.44 91 GLU A O 1
ATOM 721 N N . GLY A 1 92 ? -9.520 7.921 5.481 1.00 90.31 92 GLY A N 1
ATOM 722 C CA . GLY A 1 92 ? -10.167 7.340 4.305 1.00 90.31 92 GLY A CA 1
ATOM 723 C C . GLY A 1 92 ? -10.672 5.906 4.500 1.00 90.31 92 GLY A C 1
ATOM 724 O O . GLY A 1 92 ? -10.309 5.204 5.447 1.00 90.31 92 GLY A O 1
ATOM 725 N N . ASP A 1 93 ? -11.487 5.458 3.549 1.00 96.19 93 ASP A N 1
ATOM 726 C CA . ASP A 1 93 ? -11.919 4.063 3.387 1.00 96.19 93 ASP A CA 1
ATOM 727 C C . ASP A 1 93 ? -11.088 3.308 2.338 1.00 96.19 93 ASP A C 1
ATOM 729 O O . ASP A 1 93 ? -11.246 2.105 2.158 1.00 96.19 93 ASP A O 1
ATOM 733 N N . THR A 1 94 ? -10.200 4.014 1.643 1.00 96.44 94 THR A N 1
ATOM 734 C CA . THR A 1 94 ? -9.376 3.504 0.556 1.00 96.44 94 THR A CA 1
ATOM 735 C C . THR A 1 94 ? -7.967 4.033 0.735 1.00 96.44 94 THR A C 1
ATOM 737 O O . THR A 1 94 ? -7.765 5.234 0.918 1.00 96.44 94 THR A O 1
ATOM 740 N N . ILE A 1 95 ? -6.988 3.140 0.667 1.00 95.00 95 ILE A N 1
ATOM 741 C CA . ILE A 1 95 ? -5.577 3.468 0.827 1.00 95.00 95 ILE A CA 1
ATOM 742 C C . ILE A 1 95 ? -4.798 3.066 -0.419 1.00 95.00 95 ILE A C 1
ATOM 744 O O . ILE A 1 95 ? -4.992 1.989 -0.982 1.00 95.00 95 ILE A O 1
ATOM 748 N N . GLU A 1 96 ? -3.914 3.963 -0.837 1.00 96.00 96 GLU A N 1
ATOM 749 C CA . GLU A 1 96 ? -2.884 3.727 -1.842 1.00 96.00 96 GLU A CA 1
ATOM 750 C C . GLU A 1 96 ? -1.521 3.721 -1.146 1.00 96.00 96 GLU A C 1
ATOM 752 O O . GLU A 1 96 ? -1.279 4.543 -0.261 1.00 96.00 96 GLU A O 1
ATOM 757 N N . PHE A 1 97 ? -0.648 2.787 -1.503 1.00 95.56 97 PHE A N 1
ATOM 758 C CA . PHE A 1 97 ? 0.683 2.668 -0.909 1.00 95.56 97 PHE A CA 1
ATOM 759 C C . PHE A 1 97 ? 1.660 2.020 -1.886 1.00 95.56 97 PHE A C 1
ATOM 761 O O . PHE A 1 97 ? 1.261 1.358 -2.849 1.00 95.56 97 PHE A O 1
ATOM 768 N N . LEU A 1 98 ? 2.949 2.229 -1.639 1.00 95.69 98 LEU A N 1
ATOM 769 C CA . LEU A 1 98 ? 4.022 1.623 -2.415 1.00 95.69 98 LEU A CA 1
ATOM 770 C C . LEU A 1 98 ? 4.424 0.276 -1.832 1.00 95.69 98 LEU A C 1
ATOM 772 O O . LEU A 1 98 ? 4.433 0.088 -0.616 1.00 95.69 98 LEU A O 1
ATOM 776 N N . VAL A 1 99 ? 4.797 -0.646 -2.708 1.00 96.12 99 VAL A N 1
ATOM 777 C CA . VAL A 1 99 ? 5.342 -1.951 -2.340 1.00 96.12 99 VAL A CA 1
ATOM 778 C C . VAL A 1 99 ? 6.625 -2.156 -3.120 1.00 96.12 99 VAL A C 1
ATOM 78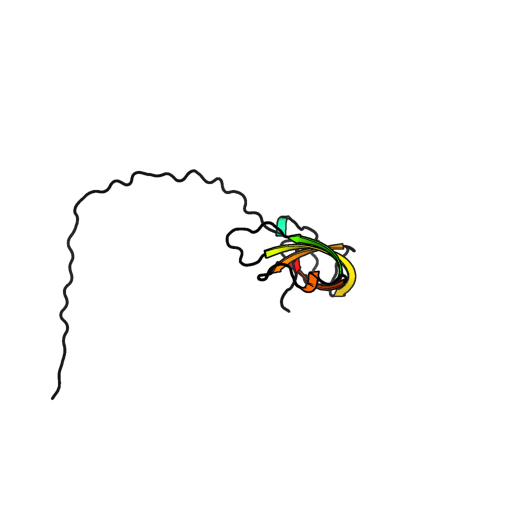0 O O . VAL A 1 99 ? 6.652 -1.906 -4.322 1.00 96.12 99 VAL A O 1
ATOM 783 N N . PHE A 1 100 ? 7.657 -2.628 -2.435 1.00 94.50 100 PHE A N 1
ATOM 784 C CA . PHE A 1 100 ? 8.932 -2.993 -3.034 1.00 94.50 100 PHE A CA 1
ATOM 785 C C . PHE A 1 100 ? 9.171 -4.477 -2.781 1.00 94.50 100 PHE A C 1
ATOM 787 O O . PHE A 1 100 ? 9.051 -4.939 -1.639 1.00 94.50 100 PHE A O 1
ATOM 794 N N . ASP A 1 101 ? 9.435 -5.240 -3.839 1.00 94.75 101 ASP A N 1
ATOM 795 C CA . ASP A 1 101 ? 9.732 -6.661 -3.712 1.00 94.75 101 ASP A CA 1
ATOM 796 C C . ASP A 1 101 ? 10.811 -7.127 -4.695 1.00 94.75 101 ASP A C 1
ATOM 798 O O . ASP A 1 101 ? 10.741 -6.892 -5.897 1.00 94.75 101 ASP A O 1
ATOM 802 N N . HIS A 1 102 ? 11.809 -7.824 -4.156 1.00 92.81 102 HIS A N 1
ATOM 803 C CA . HIS A 1 102 ? 12.948 -8.361 -4.894 1.00 92.81 102 HIS A CA 1
ATOM 804 C C . HIS A 1 102 ? 12.6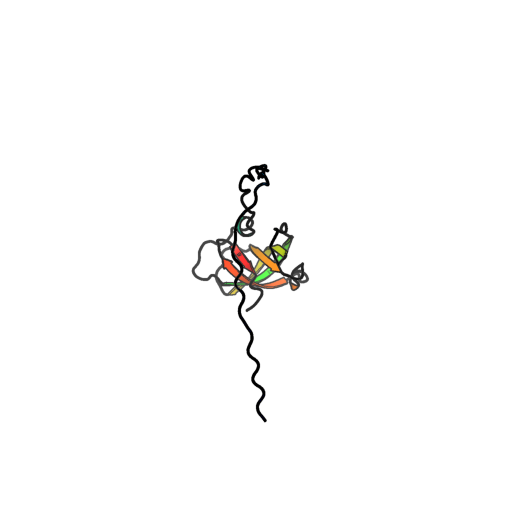03 -9.560 -5.793 1.00 92.81 102 HIS A C 1
ATOM 806 O O . HIS A 1 102 ? 13.326 -9.858 -6.740 1.00 92.81 102 HIS A O 1
ATOM 812 N N . TYR A 1 103 ? 11.519 -10.282 -5.495 1.00 88.69 103 TYR A N 1
ATOM 813 C CA . TYR A 1 103 ? 11.175 -11.556 -6.138 1.00 88.69 103 TYR A CA 1
ATOM 814 C C . TYR A 1 103 ? 9.934 -11.455 -7.034 1.00 88.69 103 TYR A C 1
ATOM 816 O O . TYR A 1 103 ? 9.266 -12.458 -7.305 1.00 88.69 103 TYR A O 1
ATOM 824 N N . GLY A 1 104 ? 9.627 -10.246 -7.499 1.00 90.69 104 GLY A N 1
ATOM 825 C CA . GLY A 1 104 ? 8.501 -9.975 -8.380 1.00 90.69 104 GLY A CA 1
ATOM 826 C C . GLY A 1 104 ? 7.210 -9.668 -7.629 1.00 90.69 104 GLY A C 1
ATOM 827 O O . GLY A 1 104 ? 7.207 -9.052 -6.567 1.00 90.69 104 GLY A O 1
ATOM 828 N N . ARG A 1 105 ? 6.068 -10.076 -8.195 1.00 94.19 10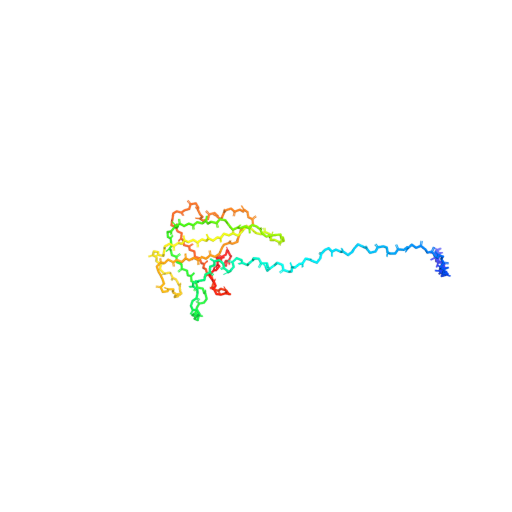5 ARG A N 1
ATOM 829 C CA . ARG A 1 105 ? 4.753 -9.689 -7.662 1.00 94.19 105 ARG A CA 1
ATOM 830 C C . ARG A 1 105 ? 4.572 -10.153 -6.199 1.00 94.19 105 ARG A C 1
ATOM 832 O O . ARG A 1 105 ? 4.638 -11.360 -5.950 1.00 94.19 105 ARG A O 1
ATOM 839 N N . PRO A 1 106 ? 4.244 -9.252 -5.247 1.00 95.19 106 PRO A N 1
ATOM 840 C CA . PRO A 1 106 ? 4.208 -9.589 -3.825 1.00 95.19 106 PRO A CA 1
ATOM 841 C C . PRO A 1 106 ? 3.231 -10.741 -3.515 1.00 95.19 106 PRO A C 1
ATOM 843 O O . PRO A 1 106 ? 2.095 -10.719 -4.004 1.00 95.19 106 PRO A O 1
ATOM 846 N N . PRO A 1 107 ? 3.591 -11.736 -2.680 1.00 95.06 107 PRO A N 1
ATOM 847 C CA . PRO A 1 107 ? 2.756 -12.922 -2.452 1.00 95.06 107 PRO A CA 1
ATOM 848 C C . PRO A 1 107 ? 1.353 -12.634 -1.904 1.00 95.06 107 PRO A C 1
ATOM 850 O O . PRO A 1 107 ? 0.410 -13.358 -2.228 1.00 95.06 107 PRO A O 1
ATOM 853 N N . PHE A 1 108 ? 1.184 -11.564 -1.115 1.00 95.75 108 PHE A N 1
ATOM 854 C CA . PHE A 1 108 ? -0.116 -11.192 -0.545 1.00 95.75 108 PHE A CA 1
ATOM 855 C C . PHE A 1 108 ? -1.157 -10.837 -1.620 1.00 95.75 108 PHE A C 1
ATOM 857 O O . PHE A 1 108 ? -2.355 -10.957 -1.384 1.00 95.75 108 PHE A O 1
ATOM 864 N N . THR A 1 109 ? -0.719 -10.486 -2.833 1.00 96.75 109 THR A N 1
ATOM 865 C CA . THR A 1 109 ? -1.596 -10.146 -3.967 1.00 96.75 109 THR A CA 1
ATOM 866 C C . THR A 1 109 ? -2.381 -11.336 -4.533 1.00 96.75 109 THR A C 1
ATOM 868 O O . THR A 1 109 ? -3.178 -11.167 -5.458 1.00 96.75 109 THR A O 1
ATOM 871 N N . ARG A 1 110 ? -2.143 -12.548 -4.013 1.00 97.19 110 ARG A N 1
ATOM 872 C CA . ARG A 1 110 ? -2.908 -13.766 -4.327 1.00 97.19 110 ARG A CA 1
ATOM 873 C C . ARG A 1 110 ? -4.214 -13.859 -3.540 1.00 97.19 110 ARG A C 1
ATOM 875 O O . ARG A 1 110 ? -5.064 -14.678 -3.876 1.00 97.19 110 ARG A O 1
ATOM 882 N N . TYR A 1 111 ? -4.373 -13.043 -2.501 1.00 98.00 111 TYR A N 1
ATOM 883 C CA . TYR A 1 111 ? -5.534 -13.070 -1.624 1.00 98.00 111 TYR A CA 1
ATOM 884 C C . TYR A 1 111 ? -6.416 -11.854 -1.872 1.00 98.00 111 TYR A C 1
ATOM 886 O O . TYR A 1 111 ? -5.937 -10.736 -2.042 1.00 98.00 111 TYR A O 1
ATOM 894 N N . LYS A 1 112 ? -7.732 -12.080 -1.867 1.00 95.56 112 LYS A N 1
ATOM 895 C CA . LYS A 1 112 ? -8.716 -11.005 -2.013 1.00 95.56 112 LYS A CA 1
ATOM 896 C C . LYS A 1 112 ? -8.671 -10.037 -0.826 1.00 95.56 112 LYS A C 1
ATOM 898 O O . LYS A 1 112 ? -8.716 -8.828 -1.029 1.00 95.56 112 LYS A O 1
ATOM 903 N N . ASN A 1 113 ? -8.565 -10.589 0.383 1.00 98.50 113 ASN A N 1
ATOM 904 C CA . ASN A 1 113 ? -8.498 -9.849 1.637 1.00 98.50 113 ASN A CA 1
ATOM 905 C C . ASN A 1 113 ? -7.178 -10.151 2.346 1.00 98.50 113 ASN A C 1
ATOM 907 O O . ASN A 1 113 ? -6.763 -11.309 2.398 1.00 98.50 113 ASN A O 1
ATOM 911 N N . VAL A 1 114 ? -6.552 -9.127 2.915 1.00 98.44 114 VAL A N 1
ATOM 912 C CA . VAL A 1 114 ? -5.230 -9.213 3.553 1.00 98.44 114 VAL A CA 1
ATOM 913 C C . VAL A 1 114 ? -5.184 -8.345 4.803 1.00 98.44 114 VAL A C 1
ATOM 915 O O . VAL A 1 114 ? -5.847 -7.312 4.857 1.00 98.44 114 VAL A O 1
ATOM 918 N N . LEU A 1 115 ? -4.387 -8.751 5.790 1.00 98.19 115 LEU A N 1
ATOM 919 C CA . LEU A 1 115 ? -3.917 -7.874 6.860 1.00 98.19 115 LEU A CA 1
ATOM 920 C C . LEU A 1 115 ? -2.555 -7.324 6.438 1.00 98.19 115 LEU A C 1
ATOM 922 O O . LEU A 1 115 ? -1.641 -8.110 6.199 1.00 98.19 115 LEU A O 1
ATOM 926 N N . LEU A 1 116 ? -2.431 -6.003 6.332 1.00 97.88 116 LEU A N 1
ATOM 927 C CA . LEU A 1 116 ? -1.188 -5.342 5.938 1.00 97.88 116 LEU A CA 1
ATOM 928 C C . LEU A 1 116 ? -0.788 -4.269 6.943 1.00 97.88 116 LEU A C 1
ATOM 930 O O . LEU A 1 116 ? -1.633 -3.654 7.600 1.00 97.88 116 LEU A O 1
ATOM 934 N N . TYR A 1 117 ? 0.519 -4.032 6.989 1.00 96.88 117 TYR A N 1
ATOM 935 C CA . TYR A 1 117 ? 1.165 -2.976 7.750 1.00 96.88 117 TYR A CA 1
ATOM 936 C C . TYR A 1 117 ? 1.796 -2.006 6.761 1.00 96.88 117 TYR A C 1
ATOM 938 O O . TYR A 1 117 ? 2.484 -2.413 5.823 1.00 96.88 117 TYR A O 1
ATOM 946 N N . VAL A 1 118 ? 1.533 -0.719 6.949 1.00 95.38 118 VAL A N 1
ATOM 947 C CA . VAL A 1 118 ? 2.122 0.341 6.138 1.00 95.38 118 VAL A CA 1
ATOM 948 C C . VAL A 1 118 ? 2.651 1.443 7.036 1.00 95.38 118 VAL A C 1
ATOM 950 O O . VAL A 1 118 ? 2.021 1.789 8.038 1.00 95.38 118 VAL A O 1
ATOM 953 N N . PHE A 1 119 ? 3.786 2.025 6.670 1.00 91.81 119 PHE A N 1
ATOM 954 C CA . PHE A 1 119 ? 4.334 3.186 7.358 1.00 91.81 119 PHE A CA 1
ATOM 955 C C . PHE A 1 119 ? 4.329 4.409 6.447 1.00 91.81 119 PHE A C 1
ATOM 957 O O . PHE A 1 119 ? 4.524 4.310 5.238 1.00 91.81 119 PHE A O 1
ATOM 964 N N . ALA A 1 120 ? 4.070 5.570 7.034 1.00 88.50 120 ALA A N 1
ATOM 965 C CA . ALA A 1 120 ? 4.119 6.835 6.334 1.00 88.50 120 ALA A CA 1
ATOM 966 C C . ALA A 1 120 ? 5.567 7.316 6.198 1.00 88.50 120 ALA A C 1
ATOM 968 O O . ALA A 1 120 ? 6.248 7.559 7.202 1.00 88.50 120 ALA A O 1
ATOM 969 N N . ASP A 1 121 ? 5.994 7.526 4.959 1.00 83.44 121 ASP A N 1
ATOM 970 C CA . ASP A 1 121 ? 7.267 8.140 4.611 1.00 83.44 121 ASP A CA 1
ATOM 971 C C . ASP A 1 121 ? 7.108 9.091 3.428 1.00 83.44 121 ASP A C 1
ATOM 973 O O . ASP A 1 121 ? 6.354 8.828 2.494 1.00 83.44 121 ASP A O 1
ATOM 977 N N . SER A 1 122 ? 7.810 10.224 3.472 1.00 78.25 122 SER A N 1
ATOM 978 C CA . SER A 1 122 ? 7.898 11.159 2.342 1.00 78.25 122 SER A CA 1
ATOM 979 C C . SER A 1 122 ? 6.545 11.576 1.714 1.00 78.25 122 SER A C 1
ATOM 981 O O . SER A 1 122 ? 6.479 11.889 0.528 1.00 78.25 122 SER A O 1
ATOM 983 N N . GLY A 1 123 ? 5.457 11.600 2.498 1.00 79.75 123 GLY A N 1
ATOM 984 C CA . GLY A 1 123 ? 4.107 11.968 2.032 1.00 79.75 123 GLY A CA 1
ATOM 985 C C . GLY A 1 123 ? 3.279 10.827 1.419 1.00 79.75 123 GLY A C 1
ATOM 986 O O . GLY A 1 123 ? 2.168 11.072 0.942 1.00 79.75 123 GLY A O 1
ATOM 987 N N . THR A 1 124 ? 3.778 9.591 1.470 1.00 86.50 124 THR A N 1
ATOM 988 C CA . THR A 1 124 ? 3.088 8.372 1.026 1.00 86.50 124 THR A CA 1
ATOM 989 C C . THR A 1 124 ? 3.112 7.299 2.114 1.00 86.50 124 THR A C 1
ATOM 991 O O . THR A 1 124 ? 3.852 7.403 3.088 1.00 86.50 124 THR A O 1
ATOM 994 N N . TYR A 1 125 ? 2.312 6.251 1.944 1.00 92.81 125 TYR A N 1
ATOM 995 C CA . TYR A 1 125 ? 2.477 4.997 2.668 1.00 92.81 125 TYR A CA 1
ATOM 996 C C . TYR A 1 125 ? 3.356 4.020 1.882 1.00 92.81 125 TYR A C 1
ATOM 998 O O . TYR A 1 125 ? 3.290 3.964 0.649 1.00 92.81 125 TYR A O 1
ATOM 1006 N N . VAL A 1 126 ? 4.153 3.237 2.603 1.00 94.19 126 VAL A N 1
ATOM 1007 C CA . VAL A 1 126 ? 4.979 2.145 2.080 1.00 94.19 126 VAL A CA 1
ATOM 1008 C C . VAL A 1 126 ? 4.646 0.875 2.858 1.00 94.19 126 VAL A C 1
ATOM 1010 O O . VAL A 1 126 ? 4.445 0.924 4.070 1.00 94.19 126 VAL A O 1
ATOM 1013 N N . HIS A 1 127 ? 4.539 -0.252 2.161 1.00 96.00 127 HIS A N 1
ATOM 1014 C CA . HIS A 1 127 ? 4.311 -1.563 2.758 1.00 96.00 127 HIS A CA 1
ATOM 1015 C C . HIS A 1 127 ? 5.502 -1.997 3.611 1.00 96.00 127 HIS A C 1
ATOM 1017 O O . HIS A 1 127 ? 6.626 -2.088 3.114 1.00 96.00 127 HIS A O 1
ATOM 1023 N N . GLU A 1 128 ? 5.228 -2.322 4.871 1.00 93.62 128 GLU A N 1
ATOM 1024 C CA . GLU A 1 128 ? 6.230 -2.836 5.795 1.00 93.62 128 GLU A CA 1
ATOM 1025 C C . GLU A 1 128 ? 6.412 -4.338 5.566 1.00 93.62 128 GLU A C 1
ATOM 1027 O O . GLU A 1 128 ? 5.619 -5.164 6.020 1.00 93.62 128 GLU A O 1
ATOM 1032 N N . LYS A 1 129 ? 7.447 -4.697 4.797 1.00 87.44 129 LYS A N 1
ATOM 1033 C CA . LYS A 1 129 ? 7.736 -6.093 4.432 1.00 87.44 129 LYS A CA 1
ATOM 1034 C C . LYS A 1 129 ? 8.237 -6.923 5.616 1.00 87.44 129 LYS A C 1
ATOM 1036 O O . LYS A 1 129 ? 7.951 -8.117 5.676 1.00 87.44 129 LYS A O 1
ATOM 1041 N N . TYR A 1 130 ? 8.984 -6.299 6.525 1.00 83.69 130 TYR A N 1
ATOM 1042 C CA . TYR A 1 130 ? 9.585 -6.944 7.688 1.00 83.69 130 TYR A CA 1
ATOM 1043 C C . TYR A 1 130 ? 9.182 -6.178 8.944 1.00 83.69 130 TYR A C 1
ATOM 1045 O O . TYR A 1 130 ? 9.419 -4.977 9.020 1.00 83.69 130 TYR A O 1
ATOM 1053 N N . MET A 1 131 ? 8.589 -6.883 9.905 1.00 62.62 131 MET A N 1
ATOM 1054 C CA . MET A 1 131 ? 8.324 -6.395 11.260 1.00 62.62 131 MET A CA 1
ATOM 1055 C C . MET A 1 131 ? 9.204 -7.119 12.267 1.00 62.62 131 MET A C 1
ATOM 1057 O O . MET A 1 131 ? 9.470 -8.323 12.037 1.00 62.62 131 MET A O 1
#

Secondary structure (DSSP, 8-state):
-------------------------------------GGGG-------S--EEEEEEEEEEEEEPPP-TT-SSEEEEEEEEEEEEEES----SEEEEEEEETTSS-GGGGSSEEEEEEEEETTEEEE----

Sequence (131 aa):
MNIASGILFATLSLAALTGYSQTGVTSPDMKETKRYKPADSVRNYNGGYNKLFAFVGEMITVDQLPYQPGEFDESFKAKYRILQKVYGKFEGDTIEFLVFDHYGRPPFTRYKNVLLYVFADSGTYVHEKYM

Organism: NCBI:txid661488